Protein AF-A0A522W0L8-F1 (afdb_monomer)

Nearest PDB structures (foldseek):
  3d03-assembly1_A  TM=6.672E-01  e=2.379E-06  Klebsiella aerogenes
  2dxl-assembly1_A  TM=6.878E-01  e=9.319E-06  Klebsiella aerogenes
  4tld-assembly1_E  TM=6.015E-01  e=8.151E-01  Synechococcus elongatus PCC 7942 = FACHB-805
  4tl9-assembly1_F  TM=5.365E-01  e=8.151E-01  Synechococcus elongatus PCC 7942 = FACHB-805
  4tl6-assembly1_A-2  TM=4.718E-01  e=5.889E-01  Synechococcus elongatus PCC 7942 = FACHB-805

Sequence (113 aa):
MKTIAHLSDLHFGRTEAKVVAALLADLERHRPDLVIISGDLTQRARSHQFAEARAFLSHVPAPVLVVPGNHDLYPLYRPFARIFRPRNKFHRNLPGHDSLPVWRDDHLVAIGL

Foldseek 3Di:
DAFEAEAEQCAQVPDDPVVLVVVLVVQVVVVHQEYEYQENQHQALDLVSLVVSVVSVVSRNYHYQYAYYQNNFHGPVPVVCCVPPGCVSVCVSVPPHDNWDWDDDPPDIDIHD

Mean predicted aligned error: 3.55 Å

Solvent-accessible surface area (backbone atoms only — not comparable to full-atom values): 6396 Å² total; per-residue (Å²): 133,93,44,73,46,79,46,60,65,60,21,23,85,73,62,53,71,69,58,56,52,50,52,48,51,50,46,58,74,67,59,35,71,33,35,37,34,76,13,18,53,17,58,60,45,43,72,66,20,41,49,53,42,49,57,53,59,75,64,49,88,39,57,76,48,59,35,83,27,82,31,24,20,48,48,80,94,40,53,68,51,32,70,79,43,29,59,54,59,38,40,74,62,39,75,92,51,50,91,61,34,72,51,72,65,99,86,51,76,48,75,41,121

Structure (mmCIF, N/CA/C/O backbone):
data_AF-A0A522W0L8-F1
#
_entry.id   AF-A0A522W0L8-F1
#
loop_
_atom_site.group_PDB
_atom_site.id
_atom_site.type_symbol
_atom_site.label_atom_id
_atom_site.label_alt_id
_atom_site.label_comp_id
_atom_site.label_asym_id
_atom_site.label_entity_id
_atom_site.label_seq_id
_atom_site.pdbx_PDB_ins_code
_atom_site.Cartn_x
_atom_site.Cartn_y
_atom_s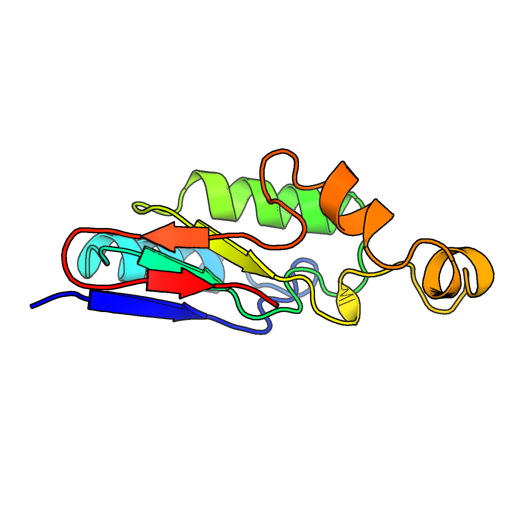ite.Cartn_z
_atom_site.occupancy
_atom_site.B_iso_or_equiv
_atom_site.auth_seq_id
_atom_site.auth_comp_id
_atom_site.auth_asym_id
_atom_site.auth_atom_id
_atom_site.pdbx_PDB_model_num
ATOM 1 N N . MET A 1 1 ? -18.192 0.227 16.808 1.00 84.19 1 MET A N 1
ATOM 2 C CA . MET A 1 1 ? -18.380 -0.254 15.422 1.00 84.19 1 MET A CA 1
ATOM 3 C C . MET A 1 1 ? -17.007 -0.301 14.784 1.00 84.19 1 MET A C 1
ATOM 5 O O . MET A 1 1 ? -16.235 0.606 15.066 1.00 84.19 1 MET A O 1
ATOM 9 N N . LYS A 1 2 ? -16.686 -1.349 14.022 1.00 91.31 2 LYS A N 1
ATOM 10 C CA . LYS A 1 2 ? -15.398 -1.452 13.325 1.00 91.31 2 LYS A CA 1
ATOM 11 C C . LYS A 1 2 ? -15.380 -0.514 12.121 1.00 91.31 2 LYS A C 1
ATOM 13 O O . LYS A 1 2 ? -16.368 -0.470 11.388 1.00 91.31 2 LYS A O 1
ATOM 18 N N . THR A 1 3 ? -14.276 0.198 11.923 1.00 95.31 3 THR A N 1
ATOM 19 C CA . THR A 1 3 ? -14.100 1.132 10.805 1.00 95.31 3 THR A CA 1
ATOM 20 C C . THR A 1 3 ? -12.923 0.693 9.949 1.00 95.31 3 THR A C 1
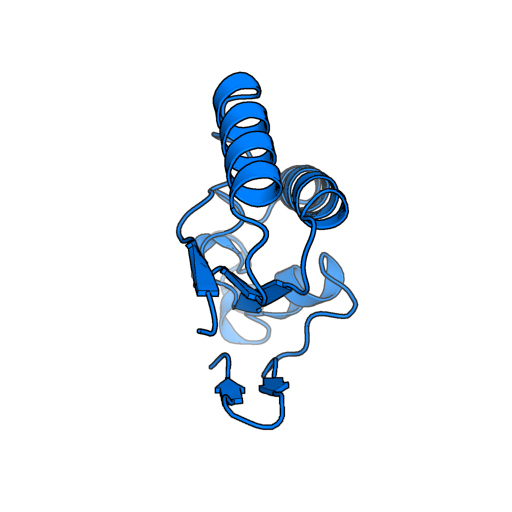ATOM 22 O O . THR A 1 3 ? -11.811 0.534 10.444 1.00 95.31 3 THR A O 1
ATOM 25 N N . ILE A 1 4 ? -13.158 0.528 8.650 1.00 96.75 4 ILE A N 1
ATOM 26 C CA . ILE A 1 4 ? -12.135 0.138 7.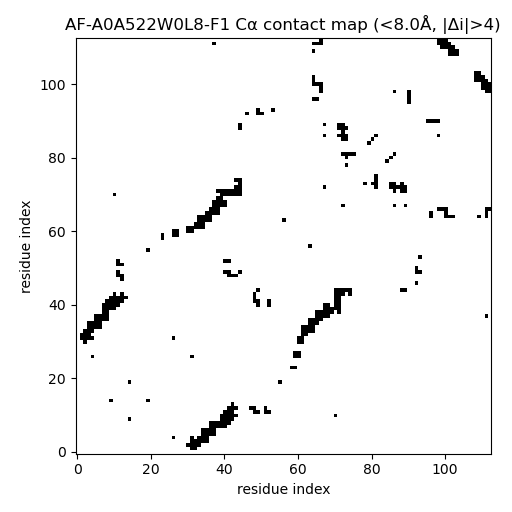678 1.00 96.75 4 ILE A CA 1
ATOM 27 C C . ILE A 1 4 ? -11.957 1.290 6.697 1.00 96.75 4 ILE A C 1
ATOM 29 O O . ILE A 1 4 ? -12.935 1.757 6.115 1.00 96.75 4 ILE A O 1
ATOM 33 N N . ALA A 1 5 ? -10.717 1.723 6.484 1.00 98.06 5 ALA A N 1
ATOM 34 C CA . ALA A 1 5 ? -10.392 2.609 5.375 1.00 98.06 5 ALA A CA 1
ATOM 35 C C . ALA A 1 5 ? -9.951 1.760 4.179 1.00 98.06 5 ALA A C 1
ATOM 37 O O . ALA A 1 5 ? -8.922 1.090 4.235 1.00 98.06 5 ALA A O 1
ATOM 38 N N . HIS A 1 6 ? -10.731 1.765 3.101 1.00 97.44 6 HIS A N 1
ATOM 39 C CA . HIS A 1 6 ? -10.406 1.029 1.880 1.00 97.44 6 HIS A CA 1
ATOM 40 C C . HIS A 1 6 ? -9.959 2.000 0.788 1.00 97.44 6 HIS A C 1
ATOM 42 O O . HIS A 1 6 ? -10.704 2.885 0.376 1.00 97.44 6 HIS A O 1
ATOM 48 N N . LEU A 1 7 ? -8.714 1.835 0.359 1.00 97.69 7 LEU A N 1
ATOM 49 C CA . LEU A 1 7 ? -8.028 2.625 -0.650 1.00 97.69 7 LEU A CA 1
ATOM 50 C C . LEU A 1 7 ? -7.680 1.738 -1.855 1.00 97.69 7 LEU A C 1
ATOM 52 O O . LEU A 1 7 ? -7.521 0.522 -1.729 1.00 97.69 7 LEU A O 1
ATOM 56 N N . SER A 1 8 ? -7.506 2.354 -3.019 1.00 96.38 8 SER A N 1
ATOM 57 C CA . SER A 1 8 ? -7.073 1.676 -4.245 1.00 96.38 8 SER A CA 1
ATOM 58 C C . SER A 1 8 ? -6.310 2.649 -5.143 1.00 96.38 8 SER A C 1
ATOM 60 O O . SER A 1 8 ? -6.467 3.862 -4.996 1.00 96.38 8 SER A O 1
ATOM 62 N N . ASP A 1 9 ? -5.489 2.116 -6.051 1.00 96.31 9 ASP A N 1
ATOM 63 C CA . ASP A 1 9 ? -4.908 2.852 -7.186 1.00 96.31 9 ASP A CA 1
ATOM 64 C C . ASP A 1 9 ? -4.124 4.117 -6.781 1.00 96.31 9 ASP A C 1
ATOM 66 O O . ASP A 1 9 ? -4.240 5.187 -7.382 1.00 96.31 9 ASP A O 1
ATOM 70 N N . LEU A 1 10 ? -3.297 3.997 -5.734 1.00 96.31 10 LEU A N 1
ATOM 71 C CA . LEU A 1 10 ? -2.508 5.119 -5.206 1.00 96.31 10 LEU A CA 1
ATOM 72 C C . LEU A 1 10 ? -1.442 5.610 -6.195 1.00 96.31 10 LEU A C 1
ATOM 74 O O . LEU A 1 10 ? -1.100 6.791 -6.194 1.00 96.31 10 LEU A O 1
ATOM 78 N N . HIS A 1 11 ? -0.918 4.720 -7.043 1.00 97.31 11 HIS A N 1
ATOM 79 C CA . HIS A 1 11 ? -0.032 5.056 -8.157 1.00 97.31 11 HIS A CA 1
ATOM 80 C C . HIS A 1 11 ? 1.163 5.968 -7.797 1.00 97.31 11 HIS A C 1
ATOM 82 O O . HIS A 1 11 ? 1.468 6.945 -8.497 1.00 97.31 11 HIS A O 1
ATOM 88 N N . PHE A 1 12 ? 1.913 5.623 -6.742 1.00 97.19 12 PHE A N 1
ATOM 89 C CA . PHE A 1 12 ? 3.157 6.313 -6.375 1.00 97.19 12 PHE A CA 1
ATOM 90 C C . PHE A 1 12 ? 4.095 6.471 -7.586 1.00 97.19 12 PHE A C 1
ATOM 92 O O . PHE A 1 12 ? 4.243 5.572 -8.429 1.00 97.19 12 PHE A O 1
ATOM 99 N N . GLY A 1 13 ? 4.694 7.658 -7.703 1.00 93.75 13 GLY A N 1
ATOM 100 C CA . GLY A 1 13 ? 5.327 8.180 -8.917 1.00 93.75 13 GLY A CA 1
ATOM 101 C C . GLY A 1 13 ? 4.441 9.072 -9.799 1.00 93.75 13 GLY A C 1
ATOM 102 O O . GLY A 1 13 ? 4.949 9.627 -10.773 1.00 93.75 13 GLY A O 1
ATOM 103 N N . ARG A 1 14 ? 3.144 9.213 -9.491 1.00 95.25 14 ARG A N 1
ATOM 104 C CA . ARG A 1 14 ? 2.249 10.249 -10.053 1.00 95.25 14 ARG A CA 1
ATOM 105 C C . ARG A 1 14 ? 1.496 11.036 -8.968 1.00 95.25 14 ARG A C 1
ATOM 107 O O . ARG A 1 14 ? 0.678 11.893 -9.276 1.00 95.25 14 ARG A O 1
ATOM 114 N N . THR A 1 15 ? 1.766 10.741 -7.704 1.00 95.31 15 THR A N 1
ATOM 115 C CA . THR A 1 15 ? 1.103 11.348 -6.551 1.00 95.31 15 THR A CA 1
ATOM 116 C C . THR A 1 15 ? 1.556 12.784 -6.316 1.00 95.31 15 THR A C 1
ATOM 118 O O . THR A 1 15 ? 2.729 13.114 -6.493 1.00 95.31 15 THR A O 1
ATOM 121 N N . GLU A 1 16 ? 0.650 13.617 -5.814 1.00 96.56 16 GLU A N 1
ATOM 122 C CA . GLU A 1 16 ? 0.969 14.954 -5.318 1.00 96.56 16 GLU A CA 1
ATOM 123 C C . GLU A 1 16 ? 1.175 14.927 -3.800 1.00 96.56 16 GLU A C 1
ATOM 125 O O . GLU A 1 16 ? 0.324 14.435 -3.059 1.00 96.56 16 GLU A O 1
ATOM 130 N N . ALA A 1 17 ? 2.278 15.505 -3.313 1.00 95.00 17 ALA A N 1
ATOM 131 C CA . ALA A 1 17 ? 2.636 15.461 -1.890 1.00 95.00 17 ALA A CA 1
ATOM 132 C C . ALA A 1 17 ? 1.539 16.026 -0.966 1.00 95.00 17 ALA A C 1
ATOM 134 O O . ALA A 1 17 ? 1.310 15.495 0.118 1.00 95.00 17 ALA A O 1
ATOM 135 N N . LYS A 1 18 ? 0.823 17.067 -1.411 1.00 97.19 18 LYS A N 1
ATOM 136 C CA . LYS A 1 18 ? -0.291 17.666 -0.658 1.00 97.19 18 LYS A CA 1
ATOM 137 C C . LYS A 1 18 ? -1.465 16.698 -0.489 1.00 97.19 18 LYS A C 1
ATOM 139 O O . LYS A 1 18 ? -2.056 16.658 0.583 1.00 97.19 18 LYS A O 1
ATOM 144 N N . VAL A 1 19 ? -1.772 15.909 -1.520 1.00 96.88 19 VAL A N 1
ATOM 145 C CA . VAL A 1 19 ? -2.858 14.916 -1.489 1.00 96.88 19 VAL A CA 1
ATOM 146 C C . VAL A 1 19 ? -2.484 13.752 -0.578 1.00 96.88 19 VAL A C 1
ATOM 148 O O . VAL A 1 19 ? -3.292 13.338 0.244 1.00 96.88 19 VAL A O 1
ATOM 151 N N . VAL A 1 20 ? -1.239 13.274 -0.660 1.00 97.38 20 VAL A N 1
ATOM 152 C CA . VAL A 1 20 ? -0.736 12.214 0.229 1.00 97.38 20 VAL A CA 1
ATOM 153 C C . VAL A 1 20 ? -0.790 12.659 1.694 1.00 97.38 20 VAL A C 1
ATOM 155 O O . VAL A 1 20 ? -1.257 11.908 2.546 1.00 97.38 20 VAL A O 1
ATOM 158 N N . ALA A 1 21 ? -0.366 13.891 1.988 1.00 97.56 21 ALA A N 1
ATOM 159 C CA . ALA A 1 21 ? -0.428 14.446 3.338 1.00 97.56 21 ALA A CA 1
ATOM 160 C C . ALA A 1 21 ? -1.873 14.605 3.842 1.00 97.56 21 ALA A C 1
ATOM 162 O O . ALA A 1 21 ? -2.155 14.266 4.989 1.00 97.56 21 ALA A O 1
ATOM 163 N N . ALA A 1 22 ? -2.790 15.075 2.989 1.00 98.12 22 ALA A N 1
ATOM 164 C CA . ALA A 1 22 ? -4.207 15.18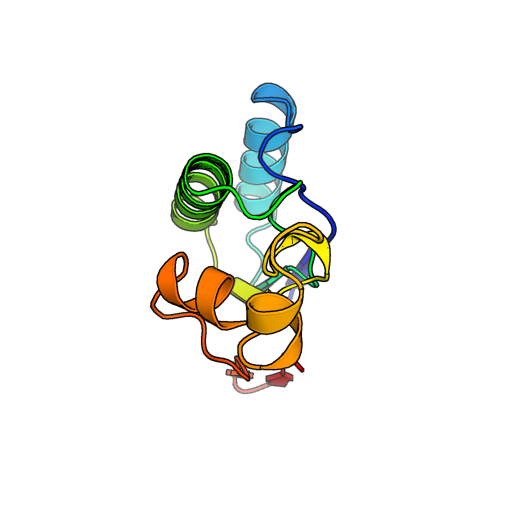4 3.332 1.00 98.12 22 ALA A CA 1
ATOM 165 C C . ALA A 1 22 ? -4.828 13.810 3.627 1.00 98.12 22 ALA A C 1
ATOM 167 O O . ALA A 1 22 ? -5.504 13.655 4.638 1.00 98.12 22 ALA A O 1
ATOM 168 N N . LEU A 1 23 ? -4.522 12.795 2.812 1.00 98.12 23 LEU A N 1
ATOM 169 C CA . LEU A 1 23 ? -4.984 11.427 3.037 1.00 98.12 23 LEU A CA 1
ATOM 170 C C . LEU A 1 23 ? -4.481 10.865 4.374 1.00 98.12 23 LEU A C 1
ATOM 172 O O . LEU A 1 23 ? -5.254 10.266 5.115 1.00 98.12 23 LEU A O 1
ATOM 176 N N . LEU A 1 24 ? -3.204 11.074 4.713 1.00 98.19 24 LEU A N 1
ATOM 177 C CA . LEU A 1 24 ? -2.665 10.661 6.014 1.00 98.19 24 LEU A CA 1
ATOM 178 C C . LEU A 1 24 ? -3.367 11.377 7.175 1.00 98.19 24 LEU A C 1
ATOM 180 O O . LEU A 1 24 ? -3.719 10.732 8.160 1.00 98.19 24 LEU A O 1
ATOM 184 N N . ALA A 1 25 ? -3.619 12.682 7.047 1.00 98.25 25 ALA A N 1
ATOM 185 C CA . ALA A 1 25 ? -4.351 13.444 8.055 1.00 98.25 25 ALA A CA 1
ATOM 186 C C . ALA A 1 25 ? -5.796 12.942 8.225 1.00 98.25 25 ALA A C 1
ATOM 188 O O . ALA A 1 25 ? -6.289 12.858 9.350 1.00 98.25 25 ALA A O 1
ATOM 189 N N . ASP A 1 26 ? -6.461 12.556 7.134 1.00 98.00 26 ASP A N 1
ATOM 190 C CA . ASP A 1 26 ? -7.801 11.971 7.181 1.00 98.00 26 ASP A CA 1
ATOM 191 C C . ASP A 1 26 ? -7.803 10.595 7.856 1.00 98.00 26 ASP A C 1
ATOM 193 O O . ASP A 1 26 ? -8.692 10.322 8.668 1.00 98.00 26 ASP A O 1
ATOM 197 N N . LEU A 1 27 ? -6.808 9.744 7.586 1.00 98.25 27 LEU A N 1
ATOM 198 C CA . LEU A 1 27 ? -6.661 8.456 8.273 1.00 98.25 27 LEU A CA 1
ATOM 199 C C . LEU A 1 27 ? -6.411 8.653 9.775 1.00 98.25 27 LEU A C 1
ATOM 201 O O . LEU A 1 27 ? -7.038 7.974 10.588 1.00 98.25 27 LEU A O 1
ATOM 205 N N . GLU A 1 28 ? -5.567 9.614 10.154 1.00 97.62 28 GLU A N 1
ATOM 206 C CA . GLU A 1 28 ? -5.312 9.961 11.559 1.00 97.62 28 GLU A CA 1
ATOM 207 C C . GLU A 1 28 ? -6.576 10.477 12.253 1.00 97.62 28 GLU A C 1
ATOM 209 O O . GLU A 1 28 ? -6.883 10.097 13.380 1.00 97.62 28 GLU A O 1
ATOM 214 N N . ARG A 1 29 ? -7.365 11.305 11.562 1.00 97.81 29 ARG A N 1
ATOM 215 C CA . ARG A 1 29 ? -8.611 11.864 12.095 1.00 97.81 29 ARG A CA 1
ATOM 216 C C . ARG A 1 29 ? -9.665 10.795 12.367 1.00 97.81 29 ARG A C 1
ATOM 218 O O . ARG A 1 29 ? -10.361 10.877 13.377 1.00 97.81 29 ARG A O 1
ATOM 225 N N . HIS A 1 30 ? -9.814 9.833 11.459 1.00 96.75 30 HIS A N 1
ATOM 226 C CA . HIS A 1 30 ? -10.866 8.817 11.547 1.00 96.75 30 HIS A CA 1
ATOM 227 C C . HIS A 1 30 ? -10.444 7.570 12.327 1.00 96.75 30 HIS A C 1
ATOM 229 O O . HIS A 1 30 ? -11.320 6.819 12.750 1.00 96.75 30 HIS A O 1
ATOM 235 N N . ARG A 1 31 ? -9.135 7.362 12.535 1.00 96.25 31 ARG A N 1
ATOM 236 C CA . ARG A 1 31 ? -8.555 6.243 13.298 1.00 96.25 31 ARG A CA 1
ATOM 237 C C . ARG A 1 31 ? -9.171 4.884 12.922 1.00 96.25 31 ARG A C 1
ATOM 239 O O . ARG A 1 31 ? -9.780 4.241 13.780 1.00 96.25 31 ARG A O 1
ATOM 246 N N . PRO A 1 32 ? -9.064 4.452 11.651 1.00 97.31 32 PRO A N 1
ATOM 247 C CA . PRO A 1 32 ? -9.601 3.162 11.236 1.00 97.31 32 PRO A CA 1
ATOM 248 C C . PRO A 1 32 ? -8.914 2.016 11.992 1.00 97.31 32 PRO A C 1
ATOM 250 O O . PRO A 1 32 ? -7.736 2.100 12.331 1.00 97.31 32 PRO A O 1
ATOM 253 N N . ASP A 1 33 ? -9.637 0.921 12.214 1.00 96.56 33 ASP A N 1
ATOM 254 C CA . ASP A 1 33 ? -9.084 -0.310 12.791 1.00 96.56 33 ASP A CA 1
ATOM 255 C C . ASP A 1 33 ? -8.154 -1.039 11.802 1.00 96.56 33 ASP A C 1
ATOM 257 O O . ASP A 1 33 ? -7.262 -1.785 12.207 1.00 96.56 33 ASP A O 1
ATOM 261 N N . LEU A 1 34 ? -8.384 -0.8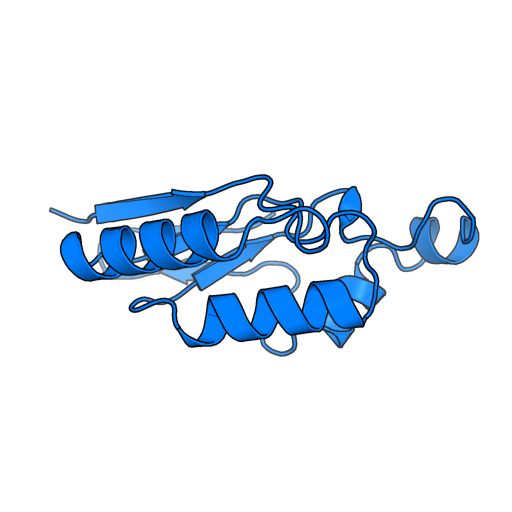40 10.500 1.00 96.88 34 LEU A N 1
ATOM 262 C CA . LEU A 1 34 ? -7.664 -1.471 9.397 1.00 96.88 34 LEU A CA 1
ATOM 263 C C . LEU A 1 34 ? -7.652 -0.545 8.176 1.00 96.88 34 LEU A C 1
ATOM 265 O O . LEU A 1 34 ? -8.683 0.030 7.816 1.00 96.88 34 LEU A O 1
ATOM 269 N N . VAL A 1 35 ? -6.510 -0.469 7.492 1.00 97.69 35 VAL A N 1
ATOM 270 C CA . VAL A 1 35 ? -6.411 0.109 6.147 1.00 97.69 35 VAL A CA 1
ATOM 271 C C . VAL A 1 35 ? -6.210 -1.003 5.125 1.00 97.69 35 VAL A C 1
ATOM 273 O O . VAL A 1 35 ? -5.291 -1.810 5.244 1.00 97.69 35 VAL A O 1
ATOM 276 N N . ILE A 1 36 ? -7.059 -1.039 4.101 1.00 97.25 36 ILE A N 1
ATOM 277 C CA . ILE A 1 36 ? -6.941 -1.959 2.967 1.00 97.25 36 ILE A CA 1
ATOM 278 C C . ILE A 1 36 ? -6.489 -1.166 1.746 1.00 97.25 36 ILE A C 1
ATOM 280 O O . ILE A 1 36 ? -7.073 -0.131 1.442 1.00 97.25 36 ILE A O 1
ATOM 284 N N . ILE A 1 37 ? -5.486 -1.665 1.025 1.00 96.75 37 ILE A N 1
ATOM 285 C CA . ILE A 1 37 ? -5.048 -1.126 -0.265 1.00 96.75 37 ILE A CA 1
ATOM 286 C C . ILE A 1 37 ? -5.184 -2.227 -1.318 1.00 96.75 37 ILE A C 1
ATOM 288 O O . ILE A 1 37 ? -4.411 -3.187 -1.329 1.00 96.75 37 ILE A O 1
ATOM 292 N N . SER A 1 38 ? -6.181 -2.107 -2.196 1.00 95.19 38 SER A N 1
ATOM 293 C CA . SER A 1 38 ? -6.600 -3.183 -3.109 1.00 95.19 38 SER A CA 1
ATOM 294 C C . SER A 1 38 ? -5.875 -3.241 -4.457 1.00 95.19 38 SER A C 1
ATOM 296 O O . SER A 1 38 ? -6.396 -3.833 -5.398 1.00 95.19 38 SER A O 1
ATOM 298 N N . GLY A 1 39 ? -4.680 -2.667 -4.565 1.00 93.31 39 GLY A N 1
ATOM 299 C CA . GLY A 1 39 ? -3.873 -2.751 -5.780 1.00 93.31 39 GLY A CA 1
ATOM 300 C C . GLY A 1 39 ? -3.248 -1.434 -6.205 1.00 93.31 39 GLY A C 1
ATOM 301 O O . GLY A 1 39 ? -3.500 -0.379 -5.623 1.00 93.31 39 GLY A O 1
ATOM 302 N N . ASP A 1 40 ? -2.413 -1.549 -7.236 1.00 96.06 40 ASP A N 1
ATOM 303 C CA . ASP A 1 40 ? -1.800 -0.456 -7.987 1.00 96.06 40 ASP A CA 1
ATOM 304 C C . ASP A 1 40 ? -1.187 0.628 -7.099 1.00 96.06 40 ASP A C 1
ATOM 306 O O . ASP A 1 40 ? -1.351 1.838 -7.277 1.00 96.06 40 ASP A O 1
ATOM 310 N N . LEU A 1 41 ? -0.404 0.155 -6.131 1.00 95.44 41 LEU A N 1
ATOM 311 C CA . LEU A 1 41 ? 0.301 1.006 -5.189 1.00 95.44 41 LEU A CA 1
ATOM 312 C C . LEU A 1 41 ? 1.298 1.907 -5.922 1.00 95.44 41 LEU A C 1
ATOM 314 O O . LEU A 1 41 ? 1.440 3.081 -5.606 1.00 95.44 41 LEU A O 1
ATOM 318 N N . THR A 1 42 ? 1.986 1.377 -6.927 1.00 96.38 42 THR A N 1
ATOM 319 C CA . THR A 1 42 ? 2.947 2.108 -7.754 1.00 96.38 42 THR A CA 1
ATOM 320 C C . THR A 1 42 ? 2.413 2.339 -9.161 1.00 96.38 42 THR A C 1
ATOM 322 O O . THR A 1 42 ? 1.592 1.585 -9.667 1.00 96.38 42 THR A O 1
ATOM 325 N N . GLN A 1 43 ? 2.921 3.363 -9.851 1.00 95.75 43 GLN A N 1
ATOM 326 C CA . GLN A 1 43 ? 2.514 3.627 -11.234 1.00 95.75 43 GLN A CA 1
ATOM 327 C C . GLN A 1 43 ? 3.183 2.688 -12.253 1.00 95.75 43 GLN A C 1
ATOM 329 O O . GLN A 1 43 ? 2.632 2.440 -13.324 1.00 95.75 43 GLN A O 1
ATOM 334 N N . ARG A 1 44 ? 4.423 2.236 -12.011 1.00 93.44 44 ARG A N 1
ATOM 335 C CA . ARG A 1 44 ? 5.210 1.408 -12.958 1.00 93.44 44 ARG A CA 1
ATOM 336 C C . ARG A 1 44 ? 6.164 0.428 -12.261 1.00 93.44 44 ARG A C 1
ATOM 338 O O . ARG A 1 44 ? 7.194 0.058 -12.845 1.00 93.44 44 ARG A O 1
ATOM 345 N N . ALA A 1 45 ? 5.898 0.062 -11.011 1.00 93.19 45 ALA A N 1
ATOM 346 C CA . ALA A 1 45 ? 6.744 -0.815 -10.208 1.00 93.19 45 ALA A CA 1
ATOM 347 C C . ALA A 1 45 ? 8.221 -0.383 -10.143 1.00 93.19 45 ALA A C 1
ATOM 349 O O . ALA A 1 45 ? 9.118 -1.234 -10.125 1.00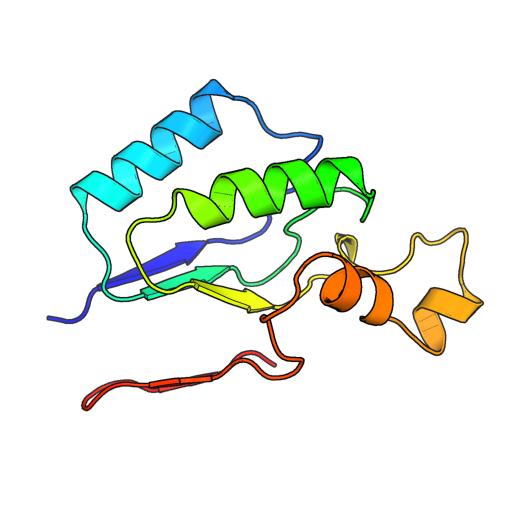 93.19 45 ALA A O 1
ATOM 350 N N . ARG A 1 46 ? 8.550 0.915 -10.201 1.00 91.88 46 ARG A N 1
ATOM 351 C CA . ARG A 1 46 ? 9.950 1.376 -10.098 1.00 91.88 46 ARG A CA 1
ATOM 352 C C . ARG A 1 46 ? 10.399 1.379 -8.637 1.00 91.88 46 ARG A C 1
ATOM 354 O O . ARG A 1 46 ? 9.599 1.612 -7.743 1.00 91.88 46 ARG A O 1
ATOM 361 N N . SER A 1 47 ? 11.689 1.153 -8.384 1.00 92.50 47 SER A N 1
ATOM 362 C CA . SER A 1 47 ? 12.202 1.048 -7.008 1.00 92.50 47 SER A CA 1
ATOM 363 C C . SER A 1 47 ? 11.964 2.316 -6.176 1.00 92.50 47 SER A C 1
ATOM 365 O O . SER A 1 47 ? 11.651 2.197 -4.999 1.00 92.50 47 SER A O 1
ATOM 367 N N . HIS A 1 48 ? 12.056 3.513 -6.778 1.00 94.38 48 HIS A N 1
ATOM 368 C CA . HIS A 1 48 ? 11.737 4.766 -6.077 1.00 94.38 48 HIS A CA 1
ATOM 369 C C . HIS A 1 48 ? 10.240 4.896 -5.766 1.00 94.38 48 HIS A C 1
ATOM 371 O O . HIS A 1 48 ? 9.898 5.341 -4.683 1.00 94.38 48 HIS A O 1
ATOM 377 N N . GLN A 1 49 ? 9.354 4.421 -6.648 1.00 96.25 49 GLN A N 1
ATOM 378 C CA . GLN A 1 49 ? 7.902 4.439 -6.415 1.00 96.25 49 GLN A CA 1
ATOM 379 C C . GLN A 1 49 ? 7.528 3.532 -5.245 1.00 96.25 49 GLN A C 1
ATOM 381 O O . GLN A 1 49 ? 6.723 3.898 -4.402 1.00 96.25 49 GLN A O 1
ATOM 386 N N . PHE A 1 50 ? 8.165 2.364 -5.145 1.00 95.62 50 PHE A N 1
ATOM 387 C CA . PHE A 1 50 ? 8.017 1.526 -3.960 1.00 95.62 50 PHE A CA 1
ATOM 388 C C . PHE A 1 50 ? 8.614 2.163 -2.702 1.00 95.62 50 PHE A C 1
ATOM 390 O O . PHE A 1 50 ? 8.116 1.913 -1.612 1.00 95.62 50 PHE A O 1
ATOM 397 N N . ALA A 1 51 ? 9.685 2.952 -2.822 1.00 95.56 51 ALA A N 1
ATOM 398 C CA . ALA A 1 51 ? 10.243 3.672 -1.681 1.00 95.56 51 ALA A CA 1
ATOM 399 C C . ALA A 1 51 ? 9.284 4.761 -1.176 1.00 95.56 51 ALA A C 1
ATOM 401 O O . ALA A 1 51 ? 9.055 4.831 0.026 1.00 95.56 51 ALA A O 1
ATOM 402 N N . GLU A 1 52 ? 8.677 5.532 -2.082 1.00 96.62 52 GLU A N 1
ATOM 403 C CA . GLU A 1 52 ? 7.602 6.486 -1.768 1.00 96.62 52 GLU A CA 1
ATOM 404 C C . GLU A 1 52 ? 6.415 5.778 -1.112 1.00 96.62 52 GLU A C 1
ATOM 406 O O . GLU A 1 52 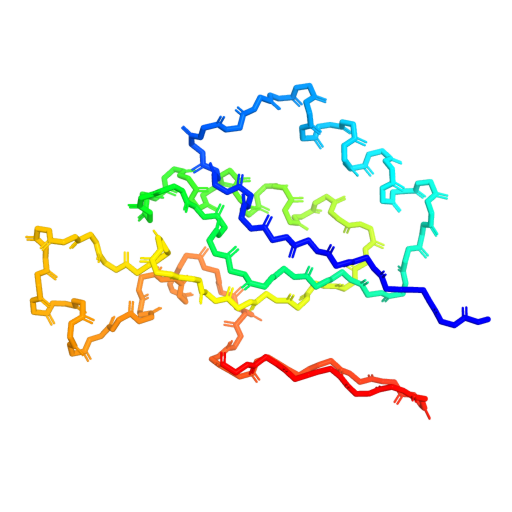? 5.951 6.196 -0.055 1.00 96.62 52 GLU A O 1
ATOM 411 N N . ALA A 1 53 ? 5.984 4.653 -1.685 1.00 96.44 53 ALA A N 1
ATOM 412 C CA . ALA A 1 53 ? 4.893 3.866 -1.138 1.00 96.44 53 ALA A CA 1
ATOM 413 C C . ALA A 1 53 ? 5.191 3.347 0.272 1.00 96.44 53 ALA A C 1
ATOM 415 O O . ALA A 1 53 ? 4.366 3.491 1.166 1.00 96.44 53 ALA A O 1
ATOM 416 N N . ARG A 1 54 ? 6.386 2.792 0.508 1.00 95.50 54 ARG A N 1
ATOM 417 C CA . ARG A 1 54 ? 6.812 2.366 1.850 1.00 95.50 54 ARG A CA 1
ATOM 418 C C . ARG A 1 54 ? 6.838 3.525 2.838 1.00 95.50 54 ARG A C 1
ATOM 420 O O . ARG A 1 54 ? 6.426 3.341 3.977 1.00 95.50 54 ARG A O 1
ATOM 427 N N . ALA A 1 55 ? 7.324 4.689 2.409 1.00 95.88 55 ALA A N 1
ATOM 428 C CA . ALA A 1 55 ? 7.336 5.878 3.247 1.00 95.88 55 ALA A CA 1
ATOM 429 C C . ALA A 1 55 ? 5.910 6.314 3.601 1.00 95.88 55 ALA A C 1
ATOM 431 O O . ALA A 1 55 ? 5.657 6.657 4.744 1.00 95.88 55 ALA A O 1
ATOM 432 N N . PHE A 1 56 ? 4.954 6.249 2.674 1.00 97.00 56 PHE A N 1
ATOM 433 C CA . PHE A 1 56 ? 3.547 6.479 3.003 1.00 97.00 56 PHE A CA 1
ATOM 434 C C . PHE A 1 56 ? 3.022 5.447 4.009 1.00 97.00 56 PHE A C 1
ATOM 436 O O . PHE A 1 56 ? 2.497 5.825 5.052 1.00 97.00 56 PHE A O 1
ATOM 443 N N . LEU A 1 57 ? 3.222 4.154 3.733 1.00 95.75 57 LEU A N 1
ATOM 444 C CA . LEU A 1 57 ? 2.748 3.057 4.580 1.00 95.75 57 LEU A CA 1
ATOM 445 C C . LEU A 1 57 ? 3.284 3.136 6.016 1.00 95.75 57 LEU A C 1
ATOM 447 O O . LEU A 1 57 ? 2.551 2.821 6.947 1.00 95.75 57 LEU A O 1
ATOM 451 N N . SER A 1 58 ? 4.525 3.593 6.217 1.00 95.38 58 SER A N 1
ATOM 452 C CA . SER A 1 58 ? 5.106 3.742 7.559 1.00 95.38 58 SER A CA 1
ATOM 453 C C . SER A 1 58 ? 4.469 4.854 8.398 1.00 95.38 58 SER A C 1
ATOM 455 O O . SER A 1 58 ? 4.719 4.909 9.596 1.00 95.38 58 SER A O 1
ATOM 457 N N . HIS A 1 59 ? 3.695 5.752 7.781 1.00 96.50 59 HIS A N 1
ATOM 458 C CA . HIS A 1 59 ? 2.968 6.825 8.465 1.00 96.50 59 HIS A CA 1
ATOM 459 C C . HIS A 1 59 ? 1.470 6.526 8.616 1.00 96.50 59 HIS A C 1
ATOM 461 O O . HIS A 1 59 ? 0.747 7.340 9.185 1.00 96.50 59 HIS A O 1
ATOM 467 N N . VAL A 1 60 ? 0.980 5.391 8.107 1.00 96.88 60 VAL A N 1
ATOM 468 C CA . VAL A 1 60 ? -0.425 5.003 8.270 1.00 96.88 60 VAL A CA 1
ATOM 469 C C . VAL A 1 60 ? -0.667 4.599 9.735 1.00 96.88 60 VAL A C 1
ATOM 471 O O . VAL A 1 60 ? 0.059 3.749 10.250 1.00 96.88 60 VAL A O 1
ATOM 474 N N . PRO A 1 61 ? -1.686 5.154 10.420 1.00 95.69 61 PRO A N 1
ATOM 475 C CA . PRO A 1 61 ? -1.855 4.993 11.871 1.00 95.69 61 PRO A CA 1
ATOM 476 C C . PRO A 1 61 ? -2.521 3.678 12.303 1.00 95.69 61 PRO A C 1
ATOM 478 O O . PRO A 1 61 ? -2.941 3.533 13.450 1.00 95.69 61 PRO A O 1
ATOM 481 N N . ALA A 1 62 ? -2.651 2.721 11.389 1.00 95.75 62 ALA A N 1
ATOM 482 C CA . ALA A 1 62 ? -3.346 1.461 11.605 1.00 95.75 62 ALA A CA 1
ATOM 483 C C . ALA A 1 62 ? -2.677 0.330 10.807 1.00 95.75 62 ALA A C 1
ATOM 485 O O . ALA A 1 62 ? -1.934 0.604 9.859 1.00 95.75 62 ALA A O 1
ATOM 486 N N . PRO A 1 63 ? -2.934 -0.945 11.155 1.00 95.00 63 PRO A N 1
ATOM 487 C CA . PRO A 1 63 ? -2.477 -2.077 10.360 1.00 95.00 63 PRO A CA 1
ATOM 488 C C . PRO A 1 63 ? -2.894 -1.937 8.893 1.00 95.00 63 PRO A C 1
ATOM 490 O O . PRO A 1 63 ? -4.012 -1.507 8.598 1.00 95.00 63 PRO A O 1
ATOM 493 N N . VAL A 1 64 ? -2.002 -2.325 7.978 1.00 95.44 64 VAL A N 1
ATOM 494 C CA . VAL A 1 64 ? -2.242 -2.226 6.534 1.00 95.44 64 VAL A CA 1
ATOM 495 C C . VAL A 1 64 ? -2.251 -3.604 5.892 1.00 95.44 64 VAL A C 1
ATOM 497 O O . VAL A 1 64 ? -1.260 -4.334 5.946 1.00 95.44 64 VAL A O 1
ATOM 500 N N . LEU A 1 65 ? -3.350 -3.925 5.215 1.00 95.12 65 LEU A N 1
ATOM 501 C CA . LEU A 1 65 ? -3.454 -5.054 4.300 1.00 95.12 65 LEU A CA 1
ATOM 502 C C . LEU A 1 65 ? -3.353 -4.524 2.870 1.00 95.12 65 LEU A C 1
ATOM 504 O O . LEU A 1 65 ? -4.187 -3.736 2.436 1.00 95.12 65 LEU A O 1
ATOM 508 N N . VAL A 1 66 ? -2.336 -4.951 2.125 1.00 95.00 66 VAL A N 1
ATOM 509 C CA . VAL A 1 66 ? -2.112 -4.514 0.740 1.00 95.00 66 VAL A CA 1
ATOM 510 C C . VAL A 1 66 ? -1.964 -5.713 -0.177 1.00 95.00 66 VAL A C 1
ATOM 512 O O . VAL A 1 66 ? -1.238 -6.655 0.136 1.00 95.00 66 VAL A O 1
ATOM 515 N N . VAL A 1 67 ? -2.618 -5.653 -1.331 1.00 93.88 67 VAL A N 1
ATOM 516 C CA . VAL A 1 67 ? -2.429 -6.609 -2.425 1.00 93.88 67 VAL A CA 1
ATOM 517 C C . VAL A 1 67 ? -1.829 -5.897 -3.638 1.00 93.88 67 VAL A C 1
ATOM 519 O O . VAL A 1 67 ? -2.088 -4.709 -3.833 1.00 93.88 67 VAL A O 1
ATOM 522 N N . PRO A 1 68 ? -0.993 -6.572 -4.445 1.00 93.50 68 PRO A N 1
ATOM 523 C CA . PRO A 1 68 ? -0.431 -5.972 -5.648 1.00 93.50 68 PRO A CA 1
ATOM 524 C C . PRO A 1 68 ? -1.473 -5.870 -6.763 1.00 93.50 68 PRO A C 1
ATOM 526 O O . PRO A 1 68 ? -2.188 -6.836 -7.030 1.00 93.50 68 PRO A O 1
ATOM 529 N N . GLY A 1 69 ? -1.467 -4.755 -7.493 1.00 92.31 69 GLY A N 1
ATOM 530 C CA . GLY A 1 69 ? -2.172 -4.649 -8.773 1.00 92.31 69 GLY A CA 1
ATOM 531 C C . GLY A 1 69 ? -1.265 -4.932 -9.976 1.00 92.31 69 GLY A C 1
ATOM 532 O O . GLY A 1 69 ? -0.104 -5.338 -9.846 1.00 92.31 69 GLY A O 1
ATOM 533 N N . ASN A 1 70 ? -1.775 -4.731 -11.191 1.00 92.25 70 ASN A N 1
ATOM 534 C CA . ASN A 1 70 ? -1.027 -4.978 -12.426 1.00 92.25 70 ASN A CA 1
ATOM 535 C C . ASN A 1 70 ? 0.126 -3.987 -12.652 1.00 92.25 70 ASN A C 1
ATOM 537 O O . ASN A 1 70 ? 1.090 -4.354 -13.351 1.00 92.25 70 ASN A O 1
ATOM 541 N N . HIS A 1 71 ? 0.048 -2.777 -12.087 1.00 92.81 71 HIS A N 1
ATOM 542 C CA . HIS A 1 71 ? 1.101 -1.760 -12.150 1.00 92.81 71 HIS A CA 1
ATOM 543 C C . HIS A 1 71 ? 2.252 -2.017 -11.172 1.00 92.81 71 HIS A C 1
ATOM 545 O O . HIS A 1 71 ? 3.345 -1.484 -11.378 1.00 92.81 71 HIS A O 1
ATOM 551 N N . ASP A 1 72 ? 2.054 -2.899 -10.191 1.00 92.12 72 ASP A N 1
ATOM 552 C CA . ASP A 1 72 ? 3.066 -3.299 -9.207 1.00 92.12 72 ASP A CA 1
ATOM 553 C C . ASP A 1 72 ? 3.943 -4.474 -9.662 1.00 92.12 72 ASP A C 1
ATOM 555 O O . ASP A 1 72 ? 4.981 -4.785 -9.063 1.00 92.12 72 ASP A O 1
ATOM 559 N N . LEU A 1 73 ? 3.554 -5.131 -10.755 1.00 91.25 73 LEU A N 1
ATOM 560 C CA . LEU A 1 73 ? 4.293 -6.252 -11.327 1.00 91.25 73 LEU A CA 1
ATOM 561 C C . LEU A 1 73 ? 5.452 -5.770 -12.209 1.00 91.25 73 LEU A C 1
ATOM 563 O O . LEU A 1 73 ? 5.604 -4.589 -12.528 1.00 91.25 73 LEU A O 1
ATOM 567 N N . TYR A 1 74 ? 6.288 -6.706 -12.667 1.00 85.94 74 TYR A N 1
ATOM 568 C CA . TYR A 1 74 ? 7.340 -6.375 -13.629 1.00 85.94 74 TYR A CA 1
ATOM 569 C C . TYR A 1 74 ? 6.773 -5.621 -14.848 1.00 85.94 74 TYR A C 1
ATOM 571 O O . TYR A 1 74 ? 5.765 -6.056 -15.409 1.00 85.94 74 TYR A O 1
ATOM 579 N N . PRO A 1 75 ? 7.413 -4.518 -15.283 1.00 80.56 75 PRO A N 1
ATOM 580 C CA . PRO A 1 75 ? 6.976 -3.768 -16.456 1.00 80.56 75 PRO A CA 1
ATOM 581 C C . PRO A 1 75 ? 6.854 -4.642 -17.706 1.00 80.56 75 PRO A C 1
ATOM 583 O O . PRO A 1 75 ? 7.579 -5.629 -17.839 1.00 80.56 75 PRO A O 1
ATOM 586 N N . LEU A 1 76 ? 6.007 -4.233 -18.655 1.00 79.50 76 LEU A N 1
ATOM 587 C CA . LEU A 1 76 ? 5.737 -4.991 -19.887 1.00 79.50 76 LEU A CA 1
ATOM 588 C C . LEU A 1 76 ? 6.997 -5.298 -20.715 1.00 79.50 76 LEU A C 1
ATOM 590 O O . LEU A 1 76 ? 7.061 -6.341 -21.351 1.00 79.50 76 LEU A O 1
ATOM 594 N N . TYR A 1 77 ? 8.037 -4.461 -20.633 1.00 81.00 77 TYR A N 1
ATOM 595 C CA . TYR A 1 77 ? 9.325 -4.712 -21.295 1.00 81.00 77 TYR A CA 1
ATOM 596 C C . TYR A 1 77 ? 10.148 -5.858 -20.663 1.00 81.00 77 TYR A C 1
ATOM 598 O O . TYR A 1 77 ? 11.210 -6.206 -21.169 1.00 81.00 77 TYR A O 1
ATOM 606 N N . ARG A 1 78 ? 9.688 -6.462 -19.554 1.00 83.62 78 ARG A N 1
ATOM 607 C CA . ARG A 1 78 ? 10.259 -7.681 -18.947 1.00 83.62 78 ARG A CA 1
ATOM 608 C C . ARG A 1 78 ? 9.224 -8.819 -18.930 1.00 83.62 78 ARG A C 1
ATOM 610 O O . ARG A 1 78 ? 8.870 -9.291 -17.844 1.00 83.62 78 ARG A O 1
ATOM 617 N N . PRO A 1 79 ? 8.752 -9.288 -20.100 1.00 85.38 79 PRO A N 1
ATOM 618 C CA . PRO A 1 79 ? 7.608 -10.196 -20.199 1.00 85.38 79 PRO A CA 1
ATOM 619 C C . PRO A 1 79 ? 7.845 -11.527 -19.475 1.00 85.38 79 PRO A C 1
ATOM 621 O O . PRO A 1 79 ? 6.997 -11.959 -18.701 1.00 85.38 79 PRO A O 1
ATOM 624 N N . PHE A 1 80 ? 9.033 -12.124 -19.607 1.00 89.38 80 PHE A N 1
ATOM 625 C CA . PHE A 1 80 ? 9.367 -13.377 -18.919 1.00 89.38 80 PHE A CA 1
ATOM 626 C C . PHE A 1 80 ? 9.302 -13.255 -17.391 1.00 89.38 80 PHE A C 1
ATOM 628 O O . PHE A 1 80 ? 8.734 -14.112 -16.721 1.00 89.38 80 PHE A O 1
ATOM 635 N N . ALA A 1 81 ? 9.831 -12.167 -16.821 1.00 85.25 81 ALA A N 1
ATOM 636 C CA . ALA A 1 81 ? 9.748 -11.938 -15.379 1.00 85.25 81 ALA A CA 1
ATOM 637 C C . ALA A 1 81 ? 8.298 -11.698 -14.928 1.00 85.25 81 ALA A C 1
ATOM 639 O O . ALA A 1 81 ? 7.920 -12.123 -13.840 1.00 85.25 81 ALA A O 1
ATOM 640 N N . ARG A 1 82 ? 7.487 -11.046 -15.770 1.00 85.44 82 ARG A N 1
ATOM 641 C CA . ARG A 1 82 ? 6.065 -10.798 -15.512 1.00 85.44 82 ARG A CA 1
ATOM 642 C C . ARG A 1 82 ? 5.231 -12.084 -15.548 1.00 85.44 82 ARG A C 1
ATOM 644 O O . ARG A 1 82 ? 4.316 -12.193 -14.751 1.00 85.44 82 ARG A O 1
ATOM 651 N N . ILE A 1 83 ? 5.561 -13.049 -16.406 1.00 85.44 83 ILE A N 1
ATOM 652 C CA . ILE A 1 83 ? 4.849 -14.336 -16.499 1.00 85.44 83 ILE A CA 1
ATOM 653 C C . ILE A 1 83 ? 5.301 -15.300 -15.397 1.00 85.44 83 ILE A C 1
ATOM 655 O O . ILE A 1 83 ? 4.475 -15.832 -14.666 1.00 85.44 83 ILE A O 1
ATOM 659 N N . PHE A 1 84 ? 6.611 -15.512 -15.245 1.00 89.00 84 PHE A N 1
ATOM 660 C CA . PHE A 1 84 ? 7.130 -16.556 -14.352 1.00 89.00 84 PHE A CA 1
ATOM 661 C C . PHE A 1 84 ? 7.293 -16.111 -12.897 1.00 89.00 84 PHE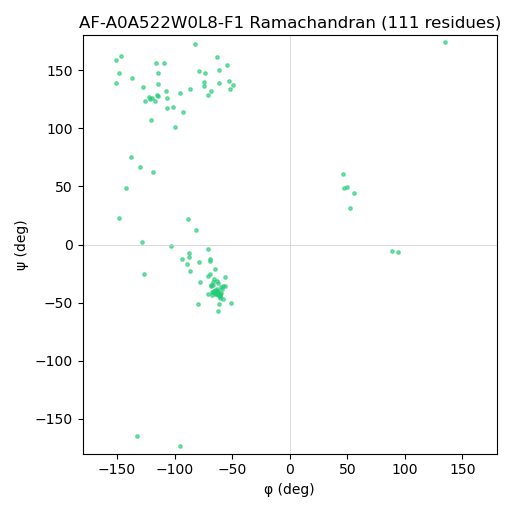 A C 1
ATOM 663 O O . PHE A 1 84 ? 7.364 -16.946 -12.001 1.00 89.00 84 PHE A O 1
ATOM 670 N N . ARG A 1 85 ? 7.422 -14.804 -12.641 1.00 85.75 85 ARG A N 1
ATOM 671 C CA . ARG A 1 85 ? 7.638 -14.248 -11.294 1.00 85.75 85 ARG A CA 1
ATOM 672 C C . ARG A 1 85 ? 6.870 -12.931 -11.083 1.00 85.75 85 ARG A C 1
ATOM 674 O O . ARG A 1 85 ? 7.473 -11.970 -10.601 1.00 85.75 85 ARG A O 1
ATOM 681 N N . PRO A 1 86 ? 5.563 -12.851 -11.407 1.00 84.81 86 PRO A N 1
ATOM 682 C CA . PRO A 1 86 ? 4.808 -11.594 -11.483 1.00 84.81 86 PRO A CA 1
ATOM 683 C C . PRO A 1 86 ? 4.960 -10.722 -10.234 1.00 84.81 86 PRO A C 1
ATOM 685 O O . PRO A 1 86 ? 5.316 -9.547 -10.338 1.00 84.81 86 PRO A O 1
ATOM 688 N N . ARG A 1 87 ? 4.753 -11.322 -9.055 1.00 86.88 87 ARG A N 1
ATOM 689 C CA . ARG A 1 87 ? 4.705 -10.631 -7.757 1.00 86.88 87 ARG A CA 1
ATOM 690 C C . ARG A 1 87 ? 6.077 -10.462 -7.088 1.00 86.88 87 ARG A C 1
ATOM 692 O O . ARG A 1 87 ? 6.200 -9.743 -6.104 1.00 86.88 87 ARG A O 1
ATOM 699 N N . ASN A 1 88 ? 7.144 -11.062 -7.623 1.00 87.81 88 ASN A N 1
ATOM 700 C CA . ASN A 1 88 ? 8.458 -11.063 -6.961 1.00 87.81 88 ASN A CA 1
ATOM 701 C C . ASN A 1 88 ? 9.038 -9.647 -6.793 1.00 87.81 88 ASN A C 1
ATOM 703 O O . ASN A 1 88 ? 9.708 -9.347 -5.808 1.00 87.81 88 ASN A O 1
ATOM 707 N N . LYS A 1 89 ? 8.760 -8.742 -7.744 1.00 88.62 89 LYS A N 1
ATOM 708 C CA . LYS A 1 89 ? 9.198 -7.345 -7.629 1.00 88.62 89 LYS A CA 1
ATOM 709 C C . LYS A 1 89 ? 8.481 -6.611 -6.498 1.00 88.62 89 LYS A C 1
ATOM 711 O O . LYS A 1 89 ? 9.144 -5.859 -5.791 1.00 88.62 89 LYS A O 1
ATOM 716 N N . PHE A 1 90 ? 7.181 -6.844 -6.343 1.00 91.06 90 PHE A N 1
ATOM 717 C CA . PHE A 1 90 ? 6.373 -6.292 -5.262 1.00 91.06 90 PHE A CA 1
ATOM 718 C C . PHE A 1 90 ? 6.877 -6.797 -3.905 1.00 91.06 90 PHE A C 1
ATOM 720 O O . PHE A 1 90 ? 7.359 -5.991 -3.116 1.00 91.06 90 PHE A O 1
ATOM 727 N N . HIS A 1 91 ? 6.928 -8.117 -3.688 1.00 89.69 91 HIS A N 1
ATOM 728 C CA . HIS A 1 91 ? 7.351 -8.699 -2.402 1.00 89.69 91 HIS A CA 1
ATOM 729 C C . HIS A 1 91 ? 8.766 -8.292 -1.987 1.00 89.69 91 HIS A C 1
ATOM 731 O O . HIS A 1 91 ? 9.015 -7.985 -0.827 1.00 89.69 91 HIS A O 1
ATOM 737 N N . ARG A 1 92 ? 9.703 -8.205 -2.939 1.00 90.38 92 ARG A N 1
ATOM 738 C CA . ARG A 1 92 ? 11.064 -7.734 -2.645 1.00 90.38 92 ARG A CA 1
ATOM 739 C C . ARG A 1 92 ? 11.101 -6.281 -2.162 1.00 90.38 92 ARG A C 1
ATOM 741 O O . ARG A 1 92 ? 12.009 -5.905 -1.431 1.00 90.38 92 ARG A O 1
ATOM 748 N N . ASN A 1 93 ? 10.178 -5.447 -2.634 1.00 91.50 93 ASN A N 1
ATOM 749 C CA . ASN A 1 93 ? 10.121 -4.034 -2.274 1.00 91.50 93 ASN A CA 1
ATOM 750 C C . ASN A 1 93 ? 9.184 -3.743 -1.096 1.00 91.50 93 ASN A C 1
ATOM 752 O O . ASN A 1 93 ? 9.238 -2.632 -0.574 1.00 91.50 93 ASN A O 1
ATOM 756 N N . LEU A 1 94 ? 8.355 -4.702 -0.695 1.00 88.69 94 LEU A N 1
ATOM 757 C CA . LEU A 1 94 ? 7.419 -4.625 0.422 1.00 88.69 94 LEU A CA 1
ATOM 758 C C . LEU A 1 94 ? 7.587 -5.863 1.316 1.00 88.69 94 LEU A C 1
ATOM 760 O O . LEU A 1 94 ? 6.701 -6.717 1.368 1.00 88.69 94 LEU A O 1
ATOM 764 N N . PRO A 1 95 ? 8.748 -6.001 1.984 1.00 80.62 95 PRO A N 1
ATOM 765 C CA . PRO A 1 95 ? 8.969 -7.106 2.907 1.00 80.62 95 PRO A CA 1
ATOM 766 C C . PRO A 1 95 ? 7.952 -7.039 4.055 1.00 80.62 95 PRO A C 1
ATOM 768 O O . PRO A 1 95 ? 7.657 -5.956 4.553 1.00 80.62 95 PRO A O 1
ATOM 771 N N . GLY A 1 96 ? 7.415 -8.190 4.461 1.00 74.62 96 GLY A N 1
ATOM 772 C CA . GLY A 1 96 ? 6.360 -8.280 5.481 1.00 74.62 96 GLY A CA 1
ATOM 773 C C . GLY A 1 96 ? 4.931 -8.196 4.935 1.00 74.62 96 GLY A C 1
ATOM 774 O O . GLY A 1 96 ? 3.989 -8.417 5.687 1.00 74.62 96 GLY A O 1
ATOM 775 N N . HIS A 1 97 ? 4.755 -7.942 3.634 1.00 77.44 97 HIS A N 1
ATOM 776 C CA . HIS A 1 97 ? 3.468 -8.099 2.961 1.00 77.44 97 HIS A CA 1
ATOM 777 C C . HIS A 1 97 ? 3.445 -9.431 2.205 1.00 77.44 97 HIS A C 1
ATOM 779 O O . HIS A 1 97 ? 4.047 -9.581 1.130 1.00 77.44 97 HIS A O 1
ATOM 785 N N . ASP A 1 98 ? 2.787 -10.412 2.825 1.00 69.69 98 ASP A N 1
ATOM 786 C CA . ASP A 1 98 ? 2.670 -11.775 2.317 1.00 69.69 98 ASP A CA 1
ATOM 787 C C . ASP A 1 98 ? 1.920 -11.841 0.983 1.00 69.69 98 ASP A C 1
ATOM 789 O O . ASP A 1 98 ? 1.195 -10.933 0.584 1.00 69.69 98 ASP A O 1
ATOM 793 N N . SER A 1 99 ? 2.105 -12.951 0.268 1.00 69.94 99 SER A N 1
ATOM 794 C CA . SER A 1 99 ? 1.399 -13.220 -0.996 1.00 69.94 99 SER A CA 1
ATOM 795 C C . SER A 1 99 ? -0.114 -13.385 -0.849 1.00 69.94 99 SER A C 1
ATOM 797 O O . SER A 1 99 ? -0.826 -13.187 -1.832 1.00 69.94 99 SER A O 1
ATOM 799 N N . LEU A 1 100 ? -0.569 -13.709 0.362 1.00 80.44 100 LEU A N 1
ATOM 800 C CA . LEU A 1 100 ? -1.964 -13.832 0.776 1.00 80.44 100 LEU A CA 1
ATOM 801 C C . LEU A 1 100 ? -2.093 -13.185 2.162 1.00 80.44 100 LEU A C 1
ATOM 803 O O . LEU A 1 100 ? -2.087 -13.892 3.172 1.00 80.44 100 LEU A O 1
ATOM 807 N N . PRO A 1 101 ? -2.087 -11.845 2.247 1.00 85.19 101 PRO A N 1
ATOM 808 C CA . PRO A 1 101 ? -2.097 -11.172 3.532 1.00 85.19 101 PRO A CA 1
ATOM 809 C C . PRO A 1 101 ? -3.449 -11.399 4.209 1.00 85.19 101 PRO A C 1
ATOM 811 O O . PRO A 1 101 ? -4.505 -11.224 3.596 1.00 85.19 101 PRO A O 1
ATOM 814 N N . VAL A 1 102 ? -3.409 -11.784 5.482 1.00 92.25 102 VAL A N 1
ATOM 815 C CA . VAL A 1 102 ? -4.602 -11.984 6.305 1.00 92.25 102 VAL A CA 1
ATOM 816 C C . VAL A 1 102 ? -4.515 -11.072 7.511 1.00 92.25 102 VAL A C 1
ATOM 818 O O . VAL A 1 102 ? -3.551 -11.117 8.273 1.00 92.25 102 VAL A O 1
ATOM 821 N N . TRP A 1 103 ? -5.551 -10.269 7.702 1.00 93.38 103 TRP A N 1
ATOM 822 C CA . TRP A 1 103 ? -5.776 -9.534 8.934 1.00 93.38 103 TRP A CA 1
ATOM 823 C C . TRP A 1 103 ? -7.047 -10.068 9.584 1.00 93.38 103 TRP A C 1
ATOM 825 O O . TRP A 1 103 ? -8.029 -10.342 8.896 1.00 93.38 103 TRP A O 1
ATOM 835 N N . ARG A 1 104 ? -7.038 -10.254 10.901 1.00 94.38 104 ARG A N 1
ATOM 836 C CA . ARG A 1 104 ? -8.209 -10.734 11.635 1.00 94.38 104 ARG A CA 1
ATOM 837 C C . ARG A 1 104 ? -8.253 -10.169 13.042 1.00 94.38 104 ARG A C 1
ATOM 839 O O . ARG A 1 104 ? -7.207 -10.014 13.670 1.00 94.38 104 ARG A O 1
ATOM 846 N N . ASP A 1 105 ? -9.461 -9.966 13.535 1.00 93.19 105 ASP A N 1
ATOM 847 C CA . ASP A 1 105 ? -9.759 -9.752 14.946 1.00 93.19 105 ASP A CA 1
ATOM 848 C C . ASP A 1 105 ? -10.940 -10.642 15.381 1.00 93.19 105 ASP A C 1
ATOM 850 O O . ASP A 1 105 ? -11.278 -11.611 14.695 1.00 93.19 105 ASP A O 1
ATOM 854 N N . ASP A 1 106 ? -11.546 -10.348 16.532 1.00 92.19 106 ASP A N 1
ATOM 855 C CA . ASP A 1 106 ? -12.652 -11.133 17.098 1.00 92.19 106 ASP A CA 1
ATOM 856 C C . ASP A 1 106 ? -13.965 -11.031 16.296 1.00 92.19 106 ASP A C 1
ATOM 858 O O . ASP A 1 106 ? -14.901 -11.795 16.535 1.00 92.19 106 ASP A O 1
ATOM 862 N N . HIS A 1 107 ? -14.064 -10.088 15.354 1.00 91.69 107 HIS A N 1
ATOM 863 C CA . HIS A 1 107 ? -15.304 -9.759 14.649 1.00 91.69 107 HIS A CA 1
ATOM 864 C C . HIS A 1 107 ? -15.181 -9.796 13.120 1.00 91.69 107 HIS A C 1
ATOM 866 O O . HIS A 1 107 ? -16.190 -9.992 12.442 1.00 91.69 107 HIS A O 1
ATOM 872 N N . LEU A 1 108 ? -13.984 -9.595 12.566 1.00 93.88 108 LEU A N 1
ATOM 873 C CA . LEU A 1 108 ? -13.742 -9.478 11.132 1.00 93.88 108 LEU A CA 1
ATOM 874 C C . LEU A 1 108 ? -12.491 -10.259 10.711 1.00 93.88 108 LEU A C 1
ATOM 876 O O . LEU A 1 108 ? -11.467 -10.255 11.391 1.00 93.88 108 LEU A O 1
ATOM 880 N N . VAL A 1 109 ? -12.554 -10.859 9.522 1.00 95.12 109 VAL A N 1
ATOM 881 C CA . VAL A 1 109 ? -11.390 -11.390 8.806 1.00 95.12 109 VAL A CA 1
ATOM 882 C C . VAL A 1 109 ? -11.317 -10.721 7.434 1.00 95.12 109 VAL A C 1
ATOM 884 O O . VAL A 1 109 ? -12.291 -10.735 6.684 1.00 95.12 109 VAL A O 1
ATOM 887 N N . ALA A 1 110 ? -10.162 -10.150 7.103 1.00 94.88 110 ALA A N 1
ATOM 888 C CA . ALA A 1 110 ? -9.847 -9.579 5.801 1.00 94.88 110 ALA A CA 1
ATOM 889 C C . ALA A 1 110 ? -8.734 -10.403 5.140 1.00 94.88 110 ALA A C 1
ATOM 891 O O . ALA A 1 110 ? -7.691 -10.652 5.747 1.00 94.88 110 ALA A O 1
ATOM 892 N N . ILE A 1 111 ? -8.966 -10.835 3.899 1.00 94.00 111 ILE A N 1
ATOM 893 C CA . ILE A 1 111 ? -8.061 -11.708 3.143 1.00 94.00 111 ILE A CA 1
ATOM 894 C C . ILE A 1 111 ? -7.746 -11.037 1.808 1.00 94.00 111 ILE A C 1
ATOM 896 O O . ILE A 1 111 ? -8.655 -10.726 1.041 1.00 94.00 111 ILE A O 1
ATOM 900 N N . GLY A 1 112 ? -6.460 -10.825 1.534 1.00 89.19 112 GLY A N 1
ATOM 901 C CA . GLY A 1 112 ? -5.974 -10.403 0.224 1.00 89.19 112 GLY A CA 1
ATOM 902 C C . GLY A 1 112 ? -5.730 -11.599 -0.698 1.00 89.19 112 GLY A C 1
ATOM 903 O O . GLY A 1 112 ? -5.109 -12.576 -0.278 1.00 89.19 112 GLY A O 1
ATOM 904 N N . LEU A 1 113 ? -6.206 -11.512 -1.944 1.00 81.25 113 LEU A N 1
ATOM 905 C CA . LEU A 1 113 ? -6.113 -12.557 -2.978 1.00 81.25 113 LEU A CA 1
ATOM 906 C C . LEU A 1 113 ? -5.102 -12.173 -4.081 1.00 81.25 113 LEU A C 1
ATOM 908 O O . LEU A 1 113 ? -5.104 -10.999 -4.503 1.00 81.25 113 LEU A O 1
#

pLDDT: mean 92.38, std 6.06, range [69.69, 98.25]

Secondary structure (DSSP, 8-state):
---EEEE----BTS--HHHHHHHHHHHHHH--SEEEE-S--BSS--HHHHHHHHHHHTT-SS-EEE---TTSSPPTT-HHHHHHSTTHHHHHHSTT--SS-EEE-SS-EEE--

Radius of gyration: 14.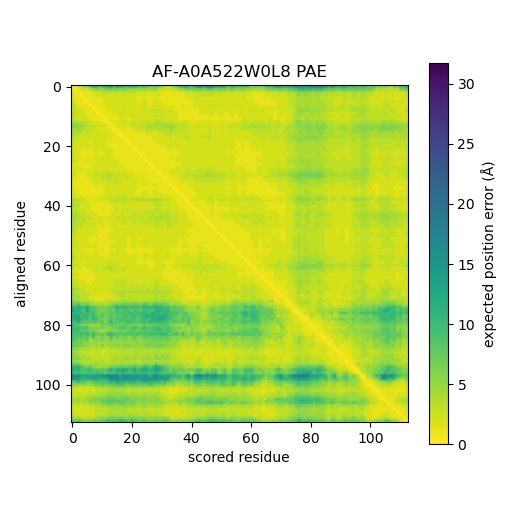32 Å; Cα contacts (8 Å, |Δi|>4): 198; chains: 1; bounding box: 31×34×38 Å